Protein AF-A0A3D1H9T6-F1 (afdb_monomer_lite)

Secondary structure (DSSP, 8-state):
----SSBTTTS--PPPSSTT--S-HHHHHHHHHTT--TTTS-TTTGGG--STTTTTT-HHHHHHHHHHHH-SEEEEEE-TTS-EEEEEEETTEEEBTTGGGGTT------

Foldseek 3Di:
DDDDLWPLPVVQAAAWPDPPDGGTVVVVLVVVLVVQALVQADVVCSVVDDNQQSLHRNFPVVQVVCCNTRNADKDWQQDPVRDTGIWGDRPNGTIGSRPCNVPPDDTDDD

Sequence (110 aa):
MKEYKFYGWENADCPSVSPIFSGNPRELYDALSDIWCAETCAPRLRGNWSRENKTLGQCSITAFLAQDIYGGKVFGIERKDGNFHCYNVVGERVFDLTSEQFGDEKLIYE

Radius of gyration: 13.1 Å; chains: 1; bounding box: 26×29×33 Å

Structure (mmCIF, N/CA/C/O backbone):
data_AF-A0A3D1H9T6-F1
#
_entry.id   AF-A0A3D1H9T6-F1
#
loop_
_atom_site.group_PDB
_atom_site.id
_atom_site.type_symbol
_atom_site.label_atom_id
_atom_site.label_alt_id
_atom_site.label_comp_id
_atom_site.label_asym_id
_atom_site.label_entity_id
_atom_site.label_seq_id
_atom_site.pdbx_PDB_ins_code
_atom_site.Cartn_x
_atom_site.Cartn_y
_atom_site.Cartn_z
_atom_site.occupancy
_atom_site.B_iso_or_equiv
_atom_site.auth_seq_id
_atom_site.auth_comp_id
_atom_site.auth_asym_id
_atom_site.auth_atom_id
_atom_site.pdbx_PDB_model_num
ATOM 1 N N . MET A 1 1 ? -13.716 5.757 -15.801 1.00 64.50 1 MET A N 1
ATOM 2 C CA . MET A 1 1 ? -12.414 5.335 -15.241 1.00 64.50 1 MET A CA 1
ATOM 3 C C . MET A 1 1 ? -12.645 5.046 -13.769 1.00 64.50 1 MET A C 1
ATOM 5 O O . MET A 1 1 ? -13.438 5.761 -13.173 1.00 64.50 1 MET A O 1
ATOM 9 N N .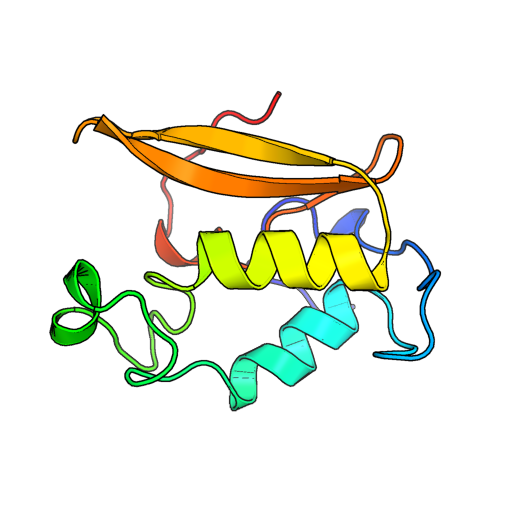 LYS A 1 2 ? -12.073 3.973 -13.218 1.00 85.19 2 LYS A N 1
ATOM 10 C CA . LYS A 1 2 ? -12.202 3.664 -11.789 1.00 85.19 2 LYS A CA 1
ATOM 11 C C . LYS A 1 2 ? -11.247 4.573 -11.014 1.00 85.19 2 LYS A C 1
ATOM 13 O O . LYS A 1 2 ? -10.075 4.633 -11.372 1.00 85.19 2 LYS A O 1
ATOM 18 N N . GLU A 1 3 ? -11.756 5.289 -10.018 1.00 91.12 3 GLU A N 1
ATOM 19 C CA . GLU A 1 3 ? -10.933 6.073 -9.093 1.00 91.12 3 GLU A CA 1
ATOM 20 C C . GLU A 1 3 ? -10.466 5.178 -7.944 1.00 91.12 3 GLU A C 1
ATOM 22 O O . GLU A 1 3 ? -11.229 4.354 -7.431 1.00 91.12 3 GLU A O 1
ATOM 27 N N . TYR A 1 4 ? -9.203 5.333 -7.558 1.00 95.31 4 TYR A N 1
ATOM 28 C CA . TYR A 1 4 ? -8.582 4.585 -6.470 1.00 95.31 4 TYR A CA 1
ATOM 29 C C . TYR A 1 4 ? -8.254 5.530 -5.315 1.00 95.31 4 TYR A C 1
ATOM 31 O O . TYR A 1 4 ? -8.013 6.717 -5.509 1.00 95.31 4 TYR A O 1
ATOM 39 N N . LYS A 1 5 ? -8.252 4.997 -4.093 1.00 93.88 5 LYS A N 1
ATOM 40 C CA . LYS A 1 5 ? -8.089 5.783 -2.858 1.00 93.88 5 LYS A CA 1
ATOM 41 C C . LYS A 1 5 ? -6.665 5.778 -2.305 1.00 93.88 5 LYS A C 1
ATOM 43 O O . LYS A 1 5 ? -6.442 6.089 -1.137 1.00 93.88 5 LYS A O 1
ATOM 48 N N . PHE A 1 6 ? -5.713 5.366 -3.128 1.00 96.38 6 PHE A N 1
ATOM 49 C CA . PHE A 1 6 ? -4.327 5.200 -2.735 1.00 96.38 6 PHE A CA 1
ATOM 50 C C . PHE A 1 6 ? -3.457 6.208 -3.495 1.00 96.38 6 PHE A C 1
ATOM 52 O O . PHE A 1 6 ? -3.773 6.570 -4.626 1.00 96.38 6 PHE A O 1
ATOM 59 N N . TYR A 1 7 ? -2.388 6.710 -2.887 1.00 97.12 7 TYR A N 1
ATOM 60 C CA . TYR A 1 7 ? -1.575 7.770 -3.478 1.00 97.12 7 TYR A CA 1
ATOM 61 C C . TYR A 1 7 ? -0.842 7.286 -4.735 1.00 97.12 7 TYR A C 1
ATOM 63 O O . TYR A 1 7 ? -0.293 6.183 -4.755 1.00 97.12 7 TYR A O 1
ATOM 71 N N . GLY A 1 8 ? -0.807 8.134 -5.767 1.00 95.81 8 GLY A N 1
ATOM 72 C CA . GLY A 1 8 ? -0.100 7.864 -7.020 1.00 95.81 8 GLY A CA 1
ATOM 73 C C . GLY A 1 8 ? -0.816 6.893 -7.960 1.00 95.81 8 GLY A C 1
ATOM 74 O O . GLY A 1 8 ? -0.221 6.436 -8.938 1.00 95.81 8 GLY A O 1
ATOM 75 N N . TRP A 1 9 ? -2.086 6.569 -7.692 1.00 96.56 9 TRP A N 1
ATOM 76 C CA . TRP A 1 9 ? -2.867 5.611 -8.475 1.00 96.56 9 TRP A CA 1
ATOM 77 C C . TRP A 1 9 ? -3.012 5.980 -9.955 1.00 96.56 9 TRP A C 1
ATOM 79 O O . TRP A 1 9 ? -3.172 5.088 -10.793 1.00 96.56 9 TRP A O 1
ATOM 89 N N . GLU A 1 10 ? -2.927 7.265 -10.302 1.00 95.50 10 GLU A N 1
ATOM 90 C CA . GLU A 1 10 ? -2.993 7.752 -11.679 1.00 95.50 10 GLU A CA 1
ATOM 91 C C . GLU A 1 10 ? -1.846 7.181 -12.526 1.00 95.50 10 GLU A C 1
ATOM 93 O O . GLU A 1 10 ? -2.069 6.742 -13.657 1.00 95.50 10 GLU A O 1
ATOM 98 N N . ASN A 1 11 ? -0.652 7.082 -11.931 1.00 93.69 11 ASN A N 1
ATOM 99 C CA . ASN A 1 11 ? 0.584 6.625 -12.575 1.00 93.69 11 ASN A CA 1
ATOM 100 C C . ASN A 1 11 ? 1.000 5.205 -12.145 1.00 93.69 11 ASN A C 1
ATOM 102 O O . ASN A 1 11 ? 2.074 4.725 -12.511 1.00 93.69 11 ASN A O 1
ATOM 106 N N . ALA A 1 12 ? 0.167 4.521 -11.358 1.00 94.38 12 ALA A N 1
ATOM 107 C CA . ALA A 1 12 ? 0.429 3.185 -10.833 1.00 94.38 12 ALA A CA 1
ATOM 108 C C . ALA A 1 12 ? 0.097 2.097 -11.875 1.00 94.38 12 ALA A C 1
ATOM 110 O O . ALA A 1 12 ? -0.825 1.297 -11.713 1.00 94.38 12 ALA A O 1
ATOM 111 N N . ASP A 1 13 ? 0.834 2.114 -12.987 1.00 94.00 13 ASP A N 1
ATOM 112 C CA . ASP A 1 13 ? 0.601 1.290 -14.177 1.00 94.00 13 ASP A CA 1
ATOM 113 C C . ASP A 1 13 ? 1.804 0.428 -14.590 1.00 94.00 13 ASP A C 1
ATOM 115 O O . ASP A 1 13 ? 1.818 -0.134 -15.686 1.00 94.00 13 ASP A O 1
ATOM 119 N N . CYS A 1 14 ? 2.817 0.312 -13.724 1.00 94.44 14 CYS A N 1
ATOM 120 C CA . CYS A 1 14 ? 4.000 -0.478 -14.039 1.00 94.44 14 CYS A CA 1
ATOM 121 C C . CYS A 1 14 ? 3.663 -1.973 -14.208 1.00 94.44 14 CYS A C 1
ATOM 123 O O . CYS A 1 14 ? 2.853 -2.522 -13.453 1.00 94.44 14 CYS A O 1
ATOM 125 N N . PRO A 1 15 ? 4.287 -2.648 -15.192 1.00 94.69 15 PRO A N 1
ATOM 126 C CA . PRO A 1 15 ? 4.130 -4.083 -15.360 1.00 94.69 15 PRO A CA 1
ATOM 127 C C . PRO A 1 15 ? 4.846 -4.837 -14.238 1.00 94.69 15 PRO A C 1
ATOM 129 O O . PRO A 1 15 ? 5.855 -4.377 -13.700 1.00 94.69 15 PRO A O 1
ATOM 132 N N . SER A 1 16 ? 4.339 -6.026 -13.924 1.00 96.56 16 SER A N 1
ATOM 133 C CA . SER A 1 16 ? 5.024 -6.957 -13.032 1.00 96.56 16 SER A CA 1
ATOM 134 C C . SER A 1 16 ? 6.341 -7.447 -13.643 1.00 96.56 16 SER A C 1
ATOM 136 O O . SER A 1 16 ? 6.427 -7.707 -14.846 1.00 96.56 16 SER A O 1
ATOM 138 N N . VAL A 1 17 ? 7.359 -7.600 -12.798 1.00 96.75 17 VAL A N 1
ATOM 139 C CA . VAL A 1 17 ? 8.655 -8.215 -13.127 1.00 96.75 17 VAL A CA 1
ATOM 140 C C . VAL A 1 17 ? 8.782 -9.632 -12.554 1.00 96.75 17 VAL A C 1
ATOM 142 O O . VAL A 1 17 ? 9.837 -10.254 -12.668 1.00 96.75 17 VAL A O 1
ATOM 145 N N . SER A 1 18 ? 7.715 -10.149 -11.937 1.00 94.12 18 SER A N 1
ATOM 146 C CA . SER A 1 18 ? 7.702 -11.393 -11.167 1.00 94.12 18 SER A CA 1
ATOM 147 C C . SER A 1 18 ? 6.482 -12.263 -11.504 1.00 94.12 18 SER A C 1
ATOM 149 O O . SER A 1 18 ? 5.395 -11.741 -11.754 1.00 94.12 18 SER A O 1
ATOM 151 N N . PRO A 1 19 ? 6.594 -13.605 -11.470 1.00 93.12 19 PRO A N 1
ATOM 152 C CA . PRO A 1 19 ? 5.458 -14.494 -11.718 1.00 93.12 19 PRO A CA 1
ATOM 153 C C . PRO A 1 19 ? 4.435 -14.536 -10.566 1.00 93.12 19 PRO A C 1
ATOM 155 O O . PRO A 1 19 ? 3.414 -15.203 -10.706 1.00 93.12 19 PRO A O 1
ATOM 158 N N . ILE A 1 20 ? 4.691 -13.861 -9.435 1.00 93.06 20 ILE A N 1
ATOM 159 C CA . ILE A 1 20 ? 3.811 -13.862 -8.249 1.00 93.06 20 ILE A CA 1
ATOM 160 C C . ILE A 1 20 ? 2.422 -13.296 -8.578 1.00 93.06 20 ILE A C 1
ATOM 162 O O . ILE A 1 20 ? 1.408 -13.818 -8.118 1.00 93.06 20 ILE A O 1
ATOM 166 N N . PHE A 1 21 ? 2.378 -12.226 -9.372 1.00 95.94 21 PHE A N 1
ATOM 167 C CA . PHE A 1 21 ? 1.155 -11.527 -9.752 1.00 95.94 21 PHE A CA 1
ATOM 168 C C . PHE A 1 21 ? 1.366 -10.836 -11.100 1.00 95.94 21 PHE A C 1
ATOM 170 O O . PHE A 1 21 ? 2.398 -10.203 -11.305 1.00 95.94 21 PHE A O 1
ATOM 177 N N . SER A 1 22 ? 0.416 -10.958 -12.027 1.00 94.44 22 SER A N 1
ATOM 178 C CA . SER A 1 22 ? 0.548 -10.431 -13.394 1.00 94.44 22 SER A CA 1
ATOM 179 C C . SER A 1 22 ? -0.069 -9.044 -13.602 1.00 94.44 22 SER A C 1
ATOM 181 O O . SER A 1 22 ? 0.247 -8.395 -14.598 1.00 94.44 22 SER A O 1
ATOM 183 N N . GLY A 1 23 ? -0.938 -8.590 -12.695 1.00 96.31 23 GLY A N 1
ATOM 184 C CA . GLY A 1 23 ? -1.606 -7.291 -12.801 1.00 96.31 23 GLY A CA 1
ATOM 185 C C . GLY A 1 23 ? -0.720 -6.115 -12.380 1.00 96.31 23 GLY A C 1
ATOM 186 O O . GLY A 1 23 ? 0.277 -6.283 -11.676 1.00 96.31 23 GLY A O 1
ATOM 187 N N . ASN A 1 24 ? -1.107 -4.907 -12.781 1.00 96.75 24 ASN A N 1
ATOM 188 C CA . ASN A 1 24 ? -0.474 -3.653 -12.356 1.00 96.75 24 ASN A CA 1
ATOM 189 C C . ASN A 1 24 ? -0.853 -3.288 -10.897 1.00 96.75 24 ASN A C 1
ATOM 191 O O . ASN A 1 24 ? -1.741 -3.923 -10.317 1.00 96.75 24 ASN A O 1
ATOM 195 N N . PRO A 1 25 ? -0.230 -2.268 -10.274 1.00 97.69 25 PRO A N 1
ATOM 196 C CA . PRO A 1 25 ? -0.485 -1.951 -8.867 1.00 97.69 25 PRO A CA 1
ATOM 197 C C . PRO A 1 25 ? -1.947 -1.614 -8.521 1.00 97.69 25 PRO A C 1
ATOM 199 O O . PRO A 1 25 ? -2.378 -1.870 -7.398 1.00 97.69 25 PRO A O 1
ATOM 202 N N . ARG A 1 26 ? -2.736 -1.079 -9.464 1.00 97.56 26 ARG A N 1
ATOM 203 C CA . ARG A 1 26 ? -4.179 -0.844 -9.261 1.00 97.56 26 ARG A CA 1
ATOM 204 C C . ARG A 1 26 ? -4.953 -2.156 -9.148 1.00 97.56 26 ARG A C 1
ATOM 206 O O . ARG A 1 26 ? -5.809 -2.298 -8.279 1.00 97.56 26 ARG A O 1
ATOM 213 N N . GLU A 1 27 ? -4.621 -3.126 -9.992 1.00 97.00 27 GLU A N 1
ATOM 214 C CA . GLU A 1 27 ? -5.199 -4.473 -9.935 1.00 97.00 27 GLU A CA 1
ATOM 215 C C . GLU A 1 27 ? -4.741 -5.221 -8.676 1.00 97.00 27 GLU A C 1
ATOM 217 O O . GLU A 1 27 ? -5.526 -5.951 -8.073 1.00 97.00 27 GLU A O 1
ATOM 222 N N . LEU A 1 28 ? -3.502 -4.992 -8.222 1.00 97.69 28 LEU A N 1
ATOM 223 C CA . LEU A 1 28 ? -3.027 -5.519 -6.943 1.00 97.69 28 LEU A CA 1
ATOM 224 C C . LEU A 1 28 ? -3.797 -4.915 -5.765 1.00 97.69 28 LEU A C 1
ATOM 226 O O . LEU A 1 28 ? -4.195 -5.653 -4.871 1.00 97.69 28 LEU A O 1
ATOM 230 N N . TYR A 1 29 ? -4.056 -3.604 -5.762 1.00 97.81 29 TYR A N 1
ATOM 231 C CA . TYR A 1 29 ? -4.894 -2.968 -4.739 1.00 97.81 29 TYR A CA 1
ATOM 232 C C . TYR A 1 29 ? -6.300 -3.579 -4.693 1.00 97.81 29 TYR A C 1
ATOM 234 O O . TYR A 1 29 ? -6.847 -3.793 -3.610 1.00 97.81 29 TYR A O 1
ATOM 242 N N . ASP A 1 30 ? -6.882 -3.888 -5.853 1.00 96.81 30 ASP A N 1
ATOM 243 C CA . ASP A 1 30 ? -8.185 -4.547 -5.933 1.00 96.81 30 ASP A CA 1
ATOM 244 C C . ASP A 1 30 ? -8.145 -5.950 -5.323 1.00 96.81 30 ASP A C 1
ATOM 246 O O . ASP A 1 30 ? -8.969 -6.260 -4.467 1.00 96.81 30 ASP A O 1
ATOM 250 N N . ALA A 1 31 ? -7.146 -6.761 -5.680 1.00 96.75 31 ALA A N 1
ATOM 251 C CA . ALA A 1 31 ? -6.973 -8.094 -5.105 1.00 96.75 31 ALA A CA 1
ATOM 252 C C . ALA A 1 31 ? -6.725 -8.046 -3.586 1.00 96.75 31 ALA A C 1
ATOM 254 O O . ALA A 1 31 ? -7.327 -8.803 -2.826 1.00 96.75 31 ALA A O 1
ATOM 255 N N . LEU A 1 32 ? -5.869 -7.131 -3.123 1.00 97.06 32 LEU A N 1
ATOM 256 C CA . LEU A 1 32 ? -5.542 -6.979 -1.705 1.00 97.06 32 LEU A CA 1
ATOM 257 C C . LEU A 1 32 ? -6.704 -6.412 -0.884 1.00 97.06 32 LEU A C 1
ATOM 259 O O . LEU A 1 32 ? -6.804 -6.710 0.304 1.00 97.06 32 LEU A O 1
ATOM 263 N N . SER A 1 33 ? -7.612 -5.651 -1.498 1.00 96.62 33 SER A N 1
ATOM 264 C CA . SER A 1 33 ? -8.785 -5.093 -0.817 1.00 96.62 33 SER A CA 1
ATOM 265 C C . SER A 1 33 ? -9.707 -6.156 -0.219 1.00 96.62 33 SER A C 1
ATOM 267 O O . SER A 1 33 ? -10.357 -5.877 0.789 1.00 96.62 33 SER A O 1
ATOM 269 N N . ASP A 1 34 ? -9.737 -7.352 -0.809 1.00 94.69 34 ASP A N 1
ATOM 270 C CA . ASP A 1 34 ? -10.511 -8.494 -0.313 1.00 94.69 34 ASP A CA 1
ATOM 271 C C . ASP A 1 34 ? -9.712 -9.391 0.651 1.00 94.69 34 ASP A C 1
ATOM 273 O O . ASP A 1 34 ? -10.288 -10.252 1.318 1.00 94.69 34 ASP A O 1
ATOM 277 N N . ILE A 1 35 ? -8.395 -9.182 0.750 1.00 95.62 35 ILE A N 1
ATOM 278 C CA . ILE A 1 35 ? -7.467 -9.998 1.549 1.00 95.62 35 ILE A CA 1
ATOM 279 C C . ILE A 1 35 ? -7.093 -9.301 2.858 1.00 95.62 35 ILE A C 1
ATOM 281 O O . ILE A 1 35 ? -6.951 -9.963 3.887 1.00 95.62 35 ILE A O 1
ATOM 285 N N . TRP A 1 36 ? -6.929 -7.975 2.843 1.00 97.88 36 TRP A N 1
ATOM 286 C CA . TRP A 1 36 ? -6.571 -7.220 4.036 1.00 97.88 36 TRP A CA 1
ATOM 287 C C . TRP A 1 36 ? -7.611 -7.413 5.131 1.00 97.88 36 TRP A C 1
ATOM 289 O O . TRP A 1 36 ? -8.793 -7.102 4.979 1.00 97.88 36 TRP A O 1
ATOM 299 N N . CYS A 1 37 ? -7.134 -7.902 6.268 1.00 97.19 37 CYS A N 1
ATOM 300 C CA . CYS A 1 37 ? -7.951 -8.176 7.432 1.00 97.19 37 CYS A CA 1
ATOM 301 C C . CYS A 1 37 ? -7.170 -7.873 8.716 1.00 97.19 37 CYS A C 1
ATOM 303 O O . CYS A 1 37 ? -5.974 -7.561 8.695 1.00 97.19 37 CYS A O 1
ATOM 305 N N . ALA A 1 38 ? -7.844 -8.000 9.859 1.00 96.81 38 ALA A N 1
ATOM 306 C CA . ALA A 1 38 ? -7.217 -7.831 11.165 1.00 96.81 38 ALA A CA 1
ATOM 307 C C . ALA A 1 38 ? -6.021 -8.785 11.382 1.00 96.81 38 ALA A C 1
ATOM 309 O O . ALA A 1 38 ? -5.070 -8.431 12.078 1.00 96.81 38 ALA A O 1
ATOM 310 N N . GLU A 1 39 ? -6.028 -9.981 10.786 1.00 95.44 39 GLU A N 1
ATOM 311 C CA . GLU A 1 39 ? -4.947 -10.961 10.956 1.00 95.44 39 GLU A CA 1
ATOM 312 C C . GLU A 1 39 ? -3.660 -10.536 10.240 1.00 95.44 39 GLU A C 1
ATOM 314 O O . GLU A 1 39 ? -2.582 -10.658 10.826 1.00 95.44 39 GLU A O 1
ATOM 319 N N . THR A 1 40 ? -3.772 -9.966 9.032 1.00 94.62 40 THR A N 1
ATOM 320 C CA . THR A 1 40 ? -2.622 -9.449 8.266 1.00 94.62 40 THR A CA 1
ATOM 321 C C . THR A 1 40 ? -2.155 -8.074 8.746 1.00 94.62 40 THR A C 1
ATOM 323 O O . THR A 1 40 ? -1.016 -7.691 8.490 1.00 94.62 40 THR A O 1
ATOM 326 N N . CYS A 1 41 ? -3.002 -7.339 9.475 1.00 96.75 41 CYS A N 1
ATOM 327 C CA . CYS A 1 41 ? -2.647 -6.062 10.087 1.00 96.75 41 CYS A CA 1
ATOM 328 C C . CYS A 1 41 ? -1.534 -6.231 11.135 1.00 96.75 41 CYS A C 1
ATOM 330 O O . CYS A 1 41 ? -1.537 -7.175 11.938 1.00 96.75 41 CYS A O 1
ATOM 332 N N . ALA A 1 42 ? -0.603 -5.271 11.163 1.00 94.50 42 ALA A N 1
ATOM 333 C CA . ALA A 1 42 ? 0.450 -5.190 12.167 1.00 94.50 42 ALA A CA 1
ATOM 334 C C . ALA A 1 42 ? -0.122 -5.383 13.591 1.00 94.50 42 ALA A C 1
ATOM 336 O O . ALA A 1 42 ? -1.035 -4.647 13.980 1.00 94.50 42 ALA A O 1
ATOM 337 N N . PRO A 1 43 ? 0.426 -6.302 14.417 1.00 94.56 43 PRO A N 1
ATOM 338 C CA . PRO A 1 43 ? -0.167 -6.662 15.709 1.00 94.56 43 PRO A CA 1
ATOM 339 C C . PRO A 1 43 ? -0.474 -5.473 16.628 1.00 94.56 43 PRO A C 1
ATOM 341 O O . PRO A 1 43 ? -1.497 -5.471 17.307 1.00 94.56 43 PRO A O 1
ATOM 344 N N . ARG A 1 44 ? 0.371 -4.433 16.602 1.00 92.38 44 ARG A N 1
ATOM 345 C CA . ARG A 1 44 ? 0.201 -3.204 17.396 1.00 92.38 44 ARG A CA 1
ATOM 346 C C . ARG A 1 44 ? -1.003 -2.343 16.979 1.00 92.38 44 ARG A C 1
ATOM 348 O O . ARG A 1 44 ? -1.470 -1.545 17.778 1.00 92.38 44 A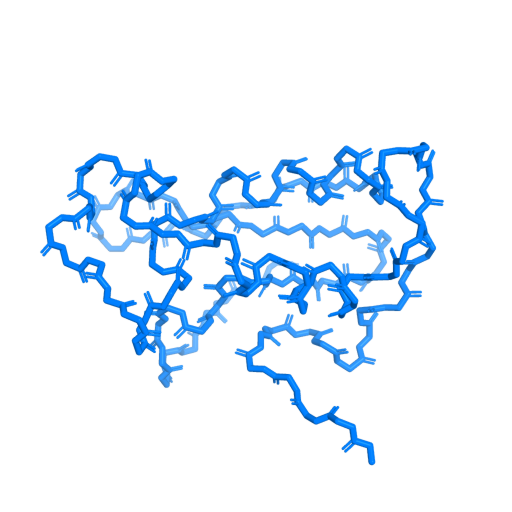RG A O 1
ATOM 355 N N . LEU A 1 45 ? -1.473 -2.472 15.735 1.00 94.19 45 LEU A N 1
ATOM 356 C CA . LEU A 1 45 ? -2.594 -1.708 15.164 1.00 94.19 45 LEU A CA 1
ATOM 357 C C . LEU A 1 45 ? -3.859 -2.555 14.980 1.00 94.19 45 LEU A C 1
ATOM 359 O O . LEU A 1 45 ? -4.923 -2.001 14.718 1.00 94.19 45 LEU A O 1
ATOM 363 N N . ARG A 1 46 ? -3.767 -3.877 15.164 1.00 95.81 46 ARG A N 1
ATOM 364 C CA . ARG A 1 46 ? -4.861 -4.833 14.944 1.00 95.81 46 ARG A CA 1
ATOM 365 C C . ARG A 1 46 ? -6.157 -4.468 15.666 1.00 95.81 46 ARG A C 1
ATOM 367 O O . ARG A 1 46 ? -7.225 -4.621 15.088 1.00 95.81 46 ARG A O 1
ATOM 374 N N . GLY A 1 47 ? -6.069 -3.966 16.900 1.00 95.94 47 GLY A N 1
ATOM 375 C CA . GLY A 1 47 ? -7.243 -3.553 17.680 1.00 95.94 47 GLY A CA 1
ATOM 376 C C . GLY A 1 47 ? -8.004 -2.355 17.096 1.00 95.94 47 GLY A C 1
ATOM 377 O O . GLY A 1 47 ? -9.169 -2.168 17.423 1.00 95.94 47 GLY A O 1
ATOM 378 N N . ASN A 1 48 ? -7.362 -1.581 16.217 1.00 96.06 48 ASN A N 1
ATOM 379 C CA . ASN A 1 48 ? -7.936 -0.406 15.560 1.00 96.06 48 ASN A CA 1
ATOM 380 C C . ASN A 1 48 ? -8.307 -0.673 14.092 1.00 96.06 48 ASN A C 1
ATOM 382 O O . ASN A 1 48 ? -8.792 0.229 13.412 1.00 96.06 48 ASN A O 1
ATOM 386 N N . TRP A 1 49 ? -8.038 -1.877 13.577 1.00 97.81 49 TRP A N 1
ATOM 387 C CA . TRP A 1 49 ? -8.356 -2.232 12.198 1.00 97.81 49 TRP A CA 1
ATOM 388 C C . TRP A 1 49 ? -9.871 -2.376 12.018 1.00 97.81 49 TRP A C 1
ATOM 390 O O . TRP A 1 49 ? -10.549 -2.976 12.853 1.00 97.81 49 TRP A O 1
ATOM 400 N N . SER A 1 50 ? -10.403 -1.871 10.905 1.00 96.94 50 SER A N 1
ATOM 401 C CA . SER A 1 50 ? -11.805 -2.057 10.525 1.00 96.94 50 SER A CA 1
ATOM 402 C C . SER A 1 50 ? -11.940 -2.243 9.015 1.00 96.94 50 SER A C 1
ATOM 404 O O . SER A 1 50 ? -11.009 -1.966 8.259 1.00 96.94 50 SER A O 1
ATOM 406 N N . ARG A 1 51 ? -13.112 -2.691 8.549 1.00 95.31 51 ARG A N 1
ATOM 407 C CA . ARG A 1 51 ? -13.376 -2.855 7.109 1.00 95.31 51 ARG A CA 1
ATOM 408 C C . ARG A 1 51 ? -13.379 -1.509 6.374 1.00 95.31 51 ARG A C 1
ATOM 410 O O . ARG A 1 51 ? -12.998 -1.447 5.209 1.00 95.31 51 ARG A O 1
ATOM 417 N N . GLU A 1 52 ? -13.780 -0.443 7.056 1.00 95.44 52 GLU A N 1
ATOM 418 C CA . GLU A 1 52 ? -13.777 0.935 6.562 1.00 95.44 52 GLU A CA 1
ATOM 419 C C . GLU A 1 52 ? -12.350 1.492 6.448 1.00 95.44 52 GLU A C 1
ATOM 421 O O . GLU A 1 52 ? -12.086 2.280 5.546 1.00 95.44 52 GLU A O 1
ATOM 426 N N . ASN A 1 53 ? -11.425 1.046 7.309 1.00 96.62 53 ASN A N 1
ATOM 427 C CA . ASN A 1 53 ? -9.994 1.357 7.243 1.00 96.62 53 ASN A CA 1
ATOM 428 C C . ASN A 1 53 ? -9.150 0.084 7.043 1.00 96.62 53 ASN A C 1
ATOM 430 O O . ASN A 1 53 ? -8.286 -0.273 7.850 1.00 96.62 53 ASN A O 1
ATOM 434 N N . LYS A 1 54 ? -9.420 -0.621 5.941 1.00 97.19 54 LYS A N 1
ATOM 435 C CA . LYS A 1 54 ? -8.798 -1.915 5.613 1.00 97.19 54 LYS A CA 1
ATOM 436 C C . LYS A 1 54 ? -7.272 -1.850 5.458 1.00 97.19 54 LYS A C 1
ATOM 438 O O . LYS A 1 54 ? -6.591 -2.841 5.716 1.00 97.19 54 LYS A O 1
ATOM 443 N N . THR A 1 55 ? -6.735 -0.694 5.070 1.00 97.75 55 THR A N 1
ATOM 444 C CA . THR A 1 55 ? -5.301 -0.467 4.830 1.00 97.75 55 THR A CA 1
ATOM 445 C C . THR A 1 55 ? -4.497 -0.221 6.107 1.00 97.75 55 THR A C 1
ATOM 447 O O . THR A 1 55 ? -3.265 -0.238 6.059 1.00 97.75 55 THR A O 1
ATOM 450 N N . LEU A 1 56 ? -5.157 -0.000 7.254 1.00 97.31 56 LEU A N 1
ATOM 451 C CA . LEU A 1 56 ? -4.477 0.280 8.518 1.00 97.31 56 LEU A CA 1
ATOM 452 C C . LEU A 1 56 ? -3.516 -0.847 8.894 1.00 97.31 56 LEU A C 1
ATOM 454 O O . LEU A 1 56 ? -3.909 -2.006 9.018 1.00 97.31 56 LEU A O 1
ATOM 458 N N . GLY A 1 57 ? -2.252 -0.488 9.117 1.00 96.56 57 GLY A N 1
ATOM 459 C CA . GLY A 1 57 ? -1.228 -1.437 9.551 1.00 96.56 57 GLY A CA 1
ATOM 460 C C . GLY A 1 57 ? -0.820 -2.466 8.497 1.00 96.56 57 GLY A C 1
ATOM 461 O O . GLY A 1 57 ? -0.176 -3.448 8.856 1.00 96.56 57 GLY A O 1
ATOM 462 N N . GLN A 1 58 ? -1.158 -2.240 7.223 1.00 98.00 58 GLN A N 1
ATOM 463 C CA . GLN A 1 58 ? -0.761 -3.096 6.098 1.00 98.00 58 GLN A CA 1
ATOM 464 C C . GLN A 1 58 ? 0.487 -2.574 5.357 1.00 98.00 58 GLN A C 1
ATOM 466 O O . GLN A 1 58 ? 0.971 -3.237 4.441 1.00 98.00 58 GLN A O 1
ATOM 471 N N . CYS A 1 59 ? 1.009 -1.392 5.718 1.00 97.44 59 CYS A N 1
ATOM 472 C CA . CYS A 1 59 ? 1.975 -0.646 4.901 1.00 97.44 59 CYS A CA 1
ATOM 473 C C . CYS A 1 59 ? 3.270 -1.406 4.603 1.00 97.44 59 CYS A C 1
ATOM 475 O O . CYS A 1 59 ? 3.592 -1.612 3.438 1.00 97.44 59 CYS A O 1
ATOM 477 N N . SER A 1 60 ? 3.990 -1.882 5.623 1.00 96.44 60 SER A N 1
ATOM 478 C CA . SER A 1 60 ? 5.283 -2.546 5.418 1.00 96.44 60 SER A CA 1
ATOM 479 C C . SER A 1 60 ? 5.152 -3.801 4.558 1.00 96.44 60 SER A C 1
ATOM 481 O O . SER A 1 60 ? 5.833 -3.912 3.544 1.00 96.44 60 SER A O 1
ATOM 483 N N . ILE A 1 61 ? 4.244 -4.718 4.913 1.00 96.75 61 ILE A N 1
ATOM 484 C CA . ILE A 1 61 ? 4.071 -5.968 4.158 1.00 96.75 61 ILE A CA 1
ATOM 485 C C . ILE A 1 61 ? 3.627 -5.704 2.715 1.00 96.75 61 ILE A C 1
ATOM 487 O O . ILE A 1 61 ? 4.086 -6.379 1.800 1.00 96.75 61 ILE A O 1
ATOM 491 N N . THR A 1 62 ? 2.788 -4.687 2.499 1.00 98.12 62 THR A N 1
ATOM 492 C CA . THR A 1 62 ? 2.285 -4.335 1.168 1.00 98.12 62 THR A CA 1
ATOM 493 C C . THR A 1 62 ? 3.372 -3.682 0.320 1.00 98.12 62 THR A C 1
ATOM 495 O O . THR A 1 62 ? 3.489 -4.001 -0.859 1.00 98.12 62 THR A O 1
ATOM 498 N N . ALA A 1 63 ? 4.189 -2.801 0.903 1.00 98.19 63 ALA A N 1
ATOM 499 C CA . ALA A 1 63 ? 5.285 -2.149 0.194 1.00 98.19 63 ALA A CA 1
ATOM 500 C C . ALA A 1 63 ? 6.347 -3.163 -0.257 1.00 98.19 63 ALA A C 1
ATOM 502 O O . ALA A 1 63 ? 6.779 -3.114 -1.406 1.00 98.19 63 ALA A O 1
ATOM 503 N N . PHE A 1 64 ? 6.709 -4.122 0.604 1.00 97.94 64 PHE A N 1
ATOM 504 C CA . PHE A 1 64 ? 7.638 -5.195 0.235 1.00 97.94 64 PHE A CA 1
ATOM 505 C C . PHE A 1 64 ? 7.038 -6.172 -0.780 1.00 97.94 64 PHE A C 1
ATOM 507 O O . PHE A 1 64 ? 7.712 -6.525 -1.739 1.00 97.94 64 PHE A O 1
ATOM 514 N N . LEU A 1 65 ? 5.758 -6.537 -0.656 1.00 97.75 65 LEU A N 1
ATOM 515 C CA . LEU A 1 65 ? 5.091 -7.347 -1.680 1.00 97.75 65 LEU A CA 1
ATOM 516 C C . LEU A 1 65 ? 5.074 -6.632 -3.041 1.00 97.75 65 LEU A C 1
ATOM 518 O O . LEU A 1 65 ? 5.340 -7.241 -4.074 1.00 97.75 65 LEU A O 1
ATOM 522 N N . ALA A 1 66 ? 4.789 -5.328 -3.055 1.00 98.06 66 ALA A N 1
ATOM 523 C CA . ALA A 1 66 ? 4.848 -4.530 -4.272 1.00 98.06 66 ALA A CA 1
ATOM 524 C C . ALA A 1 66 ? 6.276 -4.454 -4.834 1.00 98.06 66 ALA A C 1
ATOM 526 O O . ALA A 1 66 ? 6.444 -4.479 -6.051 1.00 98.06 66 ALA A O 1
ATOM 527 N N . GLN A 1 67 ? 7.297 -4.411 -3.976 1.00 98.25 67 GLN A N 1
ATOM 528 C CA . GLN A 1 67 ? 8.691 -4.502 -4.400 1.00 98.25 67 GLN A CA 1
ATOM 529 C C . GLN A 1 67 ? 9.007 -5.862 -5.040 1.00 98.25 67 GLN A C 1
ATOM 531 O O . GLN A 1 67 ? 9.637 -5.903 -6.093 1.00 98.25 67 GLN A O 1
ATOM 536 N N . ASP A 1 68 ? 8.538 -6.968 -4.466 1.00 98.25 68 ASP A N 1
ATOM 537 C CA . ASP A 1 68 ? 8.749 -8.309 -5.025 1.00 98.25 68 ASP A CA 1
ATOM 538 C C . ASP A 1 68 ? 8.040 -8.499 -6.376 1.00 98.25 68 ASP A C 1
ATOM 540 O O . ASP A 1 68 ? 8.527 -9.227 -7.244 1.00 98.25 68 ASP A O 1
ATOM 544 N N . ILE A 1 69 ? 6.885 -7.851 -6.569 1.00 98.19 69 ILE A N 1
ATOM 545 C CA . ILE A 1 69 ? 6.089 -7.949 -7.801 1.00 98.19 69 ILE A CA 1
ATOM 546 C C . ILE A 1 69 ? 6.613 -7.003 -8.890 1.00 98.19 69 ILE A C 1
ATOM 548 O O . ILE A 1 69 ? 6.769 -7.420 -10.036 1.00 98.19 69 ILE A O 1
ATOM 552 N N . TYR A 1 70 ? 6.883 -5.738 -8.559 1.00 98.00 70 TYR A N 1
ATOM 553 C CA . TYR A 1 70 ? 7.174 -4.670 -9.530 1.00 98.00 70 TYR A CA 1
ATOM 554 C C . TYR A 1 70 ? 8.634 -4.200 -9.524 1.00 98.00 70 TYR A C 1
ATOM 556 O O . TYR A 1 70 ? 9.022 -3.372 -10.350 1.00 98.00 70 TYR A O 1
ATOM 564 N N . GLY A 1 71 ? 9.454 -4.702 -8.601 1.00 97.19 71 GLY A N 1
ATOM 565 C CA . GLY A 1 71 ? 10.788 -4.180 -8.330 1.00 97.19 71 GLY A CA 1
ATOM 566 C C . GLY A 1 71 ? 10.741 -2.820 -7.629 1.00 97.19 71 GLY A C 1
ATOM 567 O O . GLY A 1 71 ? 9.790 -2.473 -6.927 1.00 97.19 71 GLY A O 1
ATOM 568 N N . GLY A 1 72 ? 11.781 -2.016 -7.847 1.00 96.38 72 GLY A N 1
ATOM 569 C CA . GLY A 1 72 ? 11.879 -0.682 -7.260 1.00 96.38 72 GLY A CA 1
ATOM 570 C C . GLY A 1 72 ? 12.456 -0.675 -5.845 1.00 96.38 72 GLY A C 1
ATOM 571 O O . GLY A 1 72 ? 13.220 -1.563 -5.449 1.00 96.38 72 GLY A O 1
ATOM 572 N N . LYS A 1 73 ? 12.147 0.388 -5.104 1.00 97.75 73 LYS A N 1
ATOM 573 C CA . LYS A 1 73 ? 12.663 0.638 -3.757 1.00 97.75 73 LYS A CA 1
ATOM 574 C C . LYS A 1 73 ? 11.524 0.974 -2.806 1.00 97.75 73 LYS A C 1
ATOM 576 O O . LYS A 1 73 ? 10.667 1.793 -3.131 1.00 97.75 73 LYS A O 1
ATOM 581 N N . VAL A 1 74 ? 11.592 0.400 -1.609 1.00 98.12 74 VAL A N 1
ATOM 582 C CA . VAL A 1 74 ? 10.717 0.766 -0.497 1.00 98.12 74 VAL A CA 1
ATOM 583 C C . VAL A 1 74 ? 11.298 1.978 0.223 1.00 98.12 74 VAL A C 1
ATOM 585 O O . VAL A 1 74 ? 12.465 1.972 0.615 1.00 98.12 74 VAL A O 1
ATOM 588 N N . PHE A 1 75 ? 10.466 2.994 0.414 1.00 97.56 75 PHE A N 1
ATOM 589 C CA . PHE A 1 75 ? 10.770 4.191 1.193 1.00 97.56 75 PHE A CA 1
ATOM 590 C C . PHE A 1 75 ? 9.907 4.228 2.454 1.00 97.56 75 PHE A C 1
ATOM 592 O O . PHE A 1 75 ? 8.890 3.536 2.545 1.00 97.56 75 PHE A O 1
ATOM 599 N N . GLY A 1 76 ? 10.326 5.023 3.437 1.00 96.75 76 GLY A N 1
ATOM 600 C CA . GLY A 1 76 ? 9.639 5.169 4.715 1.00 96.75 76 GLY A CA 1
ATOM 601 C C . GLY A 1 76 ? 9.400 6.633 5.056 1.00 96.75 76 GLY A C 1
ATOM 602 O O . GLY A 1 76 ? 10.338 7.418 5.082 1.00 96.75 76 GLY A O 1
ATOM 603 N N . ILE A 1 77 ? 8.156 6.981 5.373 1.00 96.44 77 ILE A N 1
ATOM 604 C CA . ILE A 1 77 ? 7.783 8.286 5.923 1.00 96.44 77 ILE A CA 1
ATOM 605 C C . ILE A 1 77 ? 7.821 8.172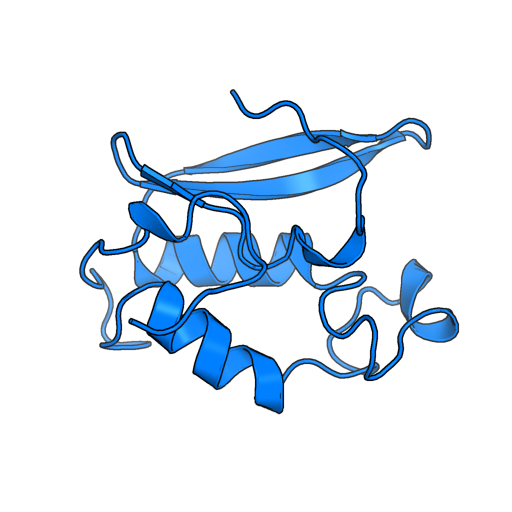 7.442 1.00 96.44 77 ILE A C 1
ATOM 607 O O . ILE A 1 77 ? 7.038 7.412 8.021 1.00 96.44 77 ILE A O 1
ATOM 611 N N . GLU A 1 78 ? 8.716 8.914 8.088 1.00 94.69 78 GLU A N 1
ATOM 612 C CA . GLU A 1 78 ? 8.764 8.985 9.548 1.00 94.69 78 GLU A CA 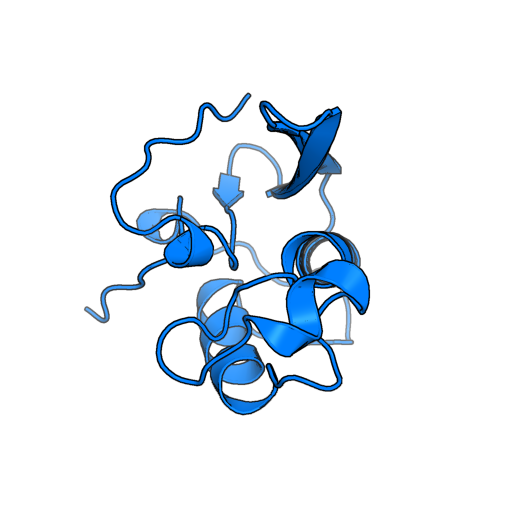1
ATOM 613 C C . GLU A 1 78 ? 7.478 9.627 10.093 1.00 94.69 78 GLU A 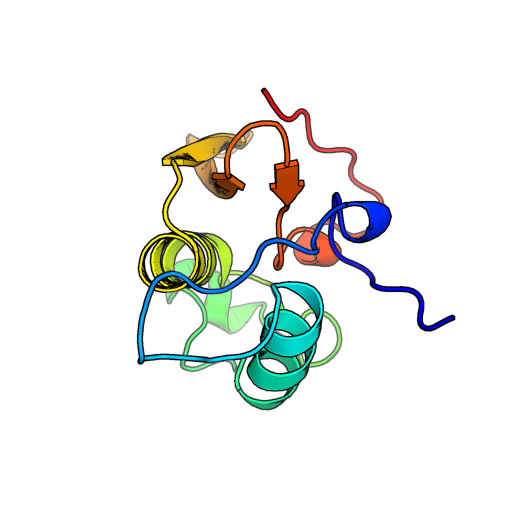C 1
ATOM 615 O O . GLU A 1 78 ? 6.987 10.649 9.603 1.00 94.69 78 GLU A O 1
ATOM 620 N N . ARG A 1 79 ? 6.889 8.987 11.100 1.00 90.75 79 ARG A N 1
ATOM 621 C CA . ARG A 1 79 ? 5.633 9.384 11.733 1.00 90.75 79 ARG A CA 1
ATOM 622 C C . ARG A 1 79 ? 5.925 10.021 13.088 1.00 90.75 79 ARG A C 1
ATOM 624 O O . ARG A 1 79 ? 6.950 9.768 13.711 1.00 90.75 79 ARG A O 1
ATOM 631 N N . LYS A 1 80 ? 4.990 10.842 13.578 1.00 87.44 80 LYS A N 1
ATOM 632 C CA . LYS A 1 80 ? 5.144 11.604 14.837 1.00 87.44 80 LYS A CA 1
ATOM 633 C C . LYS A 1 80 ? 5.409 10.731 16.070 1.00 87.44 80 LYS A C 1
ATOM 635 O O . LYS A 1 80 ? 5.916 11.227 17.067 1.00 87.44 80 LYS A O 1
ATOM 640 N N . ASP A 1 81 ? 5.023 9.462 16.013 1.00 84.75 81 ASP A N 1
ATOM 641 C CA . ASP A 1 81 ? 5.215 8.462 17.061 1.00 84.75 81 ASP A CA 1
ATOM 642 C C . ASP A 1 81 ? 6.535 7.675 16.915 1.00 84.75 81 ASP A C 1
ATOM 644 O O . ASP A 1 81 ? 6.746 6.704 17.638 1.00 84.75 81 ASP A O 1
ATOM 648 N N . GLY A 1 82 ? 7.414 8.073 15.987 1.00 86.25 82 GLY A N 1
ATOM 649 C CA . GLY A 1 82 ? 8.690 7.414 15.692 1.00 86.25 82 GLY A CA 1
ATOM 650 C C . GLY A 1 82 ? 8.565 6.148 14.838 1.00 86.25 82 GLY A C 1
ATOM 651 O O . GLY A 1 82 ? 9.567 5.488 14.571 1.00 86.25 82 GLY A O 1
ATOM 652 N N . ASN A 1 83 ? 7.352 5.781 14.406 1.00 89.25 83 ASN A N 1
ATOM 653 C CA . ASN A 1 83 ? 7.159 4.682 13.464 1.00 89.25 83 ASN A CA 1
ATOM 654 C C . ASN A 1 83 ? 7.383 5.147 12.021 1.00 89.25 83 ASN A C 1
ATOM 656 O O . ASN A 1 83 ? 7.364 6.337 11.725 1.00 89.25 83 ASN A O 1
ATOM 660 N N . PHE A 1 84 ? 7.527 4.195 11.101 1.00 93.44 84 PHE A N 1
ATOM 661 C CA . PHE A 1 84 ? 7.614 4.473 9.669 1.00 93.44 84 PHE A CA 1
ATOM 662 C C . PHE A 1 84 ? 6.376 3.969 8.937 1.00 93.44 84 PHE A C 1
ATOM 664 O O . PHE A 1 84 ? 5.843 2.900 9.244 1.00 93.44 84 PHE A O 1
ATOM 671 N N . HIS A 1 85 ? 5.939 4.741 7.947 1.00 96.69 85 HIS A N 1
ATOM 672 C CA . HIS A 1 85 ? 4.951 4.323 6.964 1.00 96.69 85 HIS A CA 1
ATOM 673 C C . HIS A 1 85 ? 5.636 4.020 5.632 1.00 96.69 85 HIS A C 1
ATOM 675 O O . HIS A 1 85 ? 6.314 4.886 5.085 1.00 96.69 85 HIS A O 1
ATOM 681 N N . CYS A 1 86 ? 5.489 2.794 5.133 1.00 97.69 86 CYS A N 1
ATOM 682 C CA . CYS A 1 86 ? 6.223 2.325 3.961 1.00 97.69 86 CYS A CA 1
ATOM 683 C C . CYS A 1 86 ? 5.412 2.456 2.667 1.00 97.69 86 CYS A C 1
ATOM 685 O O . CYS A 1 86 ? 4.222 2.149 2.655 1.00 97.69 86 CYS A O 1
ATOM 687 N N . TYR A 1 87 ? 6.086 2.815 1.575 1.00 98.06 87 TYR A N 1
ATOM 688 C CA . TYR A 1 87 ? 5.536 2.862 0.215 1.00 98.06 87 TYR A CA 1
ATOM 689 C C . TYR A 1 87 ? 6.586 2.415 -0.813 1.00 98.06 87 TYR A C 1
ATOM 691 O O . TYR A 1 87 ? 7.758 2.269 -0.460 1.00 98.06 87 TYR A O 1
ATOM 699 N N . ASN A 1 88 ? 6.183 2.169 -2.066 1.00 97.81 88 ASN A N 1
ATOM 700 C CA . ASN A 1 88 ? 7.087 1.675 -3.111 1.00 97.81 88 ASN A CA 1
ATOM 701 C C . ASN A 1 88 ? 7.278 2.701 -4.237 1.00 97.81 88 ASN A C 1
ATOM 703 O O . ASN A 1 88 ? 6.339 3.386 -4.649 1.00 97.81 88 ASN A O 1
ATOM 707 N N . VAL A 1 89 ? 8.503 2.766 -4.761 1.00 97.75 89 VAL A N 1
ATOM 708 C CA . VAL A 1 89 ? 8.879 3.620 -5.893 1.00 97.75 89 VAL A CA 1
ATOM 709 C C . VAL A 1 89 ? 9.495 2.768 -6.999 1.00 97.75 89 VAL A C 1
ATOM 711 O O . VAL A 1 89 ? 10.532 2.128 -6.800 1.00 97.75 89 VAL A O 1
ATOM 714 N N . VAL A 1 90 ? 8.872 2.773 -8.180 1.00 97.31 90 VAL A N 1
ATOM 715 C CA . VAL A 1 90 ? 9.285 1.997 -9.361 1.00 97.31 90 VAL A CA 1
ATOM 716 C C . VAL A 1 90 ? 9.637 2.948 -10.507 1.00 97.31 90 VAL A C 1
ATOM 718 O O . VAL A 1 90 ? 8.766 3.448 -11.225 1.00 97.31 90 VAL A O 1
ATOM 721 N N . GLY A 1 91 ? 10.933 3.206 -10.695 1.00 94.75 91 GLY A N 1
ATOM 722 C CA . GLY A 1 91 ? 11.392 4.267 -11.597 1.00 94.75 91 GLY A CA 1
ATOM 723 C C . GLY A 1 91 ? 10.934 5.630 -11.076 1.00 94.75 91 GLY A C 1
ATOM 724 O O . GLY A 1 91 ? 11.234 5.973 -9.941 1.00 94.75 91 GLY A O 1
ATOM 725 N N . GLU A 1 92 ? 10.179 6.375 -11.883 1.00 94.00 92 GLU A N 1
ATOM 726 C CA . GLU A 1 92 ? 9.576 7.665 -11.499 1.00 94.00 92 GLU A CA 1
ATOM 727 C C . GLU A 1 92 ? 8.161 7.518 -10.904 1.00 94.00 92 GLU A C 1
ATOM 729 O O . GLU A 1 92 ? 7.510 8.505 -10.570 1.00 94.00 92 GLU A O 1
ATOM 734 N N . ARG A 1 93 ? 7.648 6.285 -10.789 1.00 95.81 93 ARG A N 1
ATOM 735 C CA . ARG A 1 93 ? 6.302 6.020 -10.269 1.00 95.81 93 ARG A CA 1
ATOM 736 C C . ARG A 1 93 ? 6.364 5.840 -8.763 1.00 95.81 93 ARG A C 1
ATOM 738 O O . ARG A 1 93 ? 6.880 4.830 -8.289 1.00 95.81 93 ARG A O 1
ATOM 745 N N . VAL A 1 94 ? 5.788 6.785 -8.033 1.00 97.19 94 VAL A N 1
ATOM 746 C CA . VAL A 1 94 ? 5.557 6.676 -6.592 1.00 97.19 94 VAL A CA 1
ATOM 747 C C . VAL A 1 94 ? 4.127 6.210 -6.375 1.00 97.19 94 VAL A C 1
ATOM 749 O O . VAL A 1 94 ? 3.200 6.852 -6.865 1.00 97.19 94 VAL A O 1
ATOM 752 N N . PHE A 1 95 ? 3.937 5.108 -5.652 1.00 97.44 95 PHE A N 1
ATOM 753 C CA . PHE A 1 95 ? 2.606 4.680 -5.244 1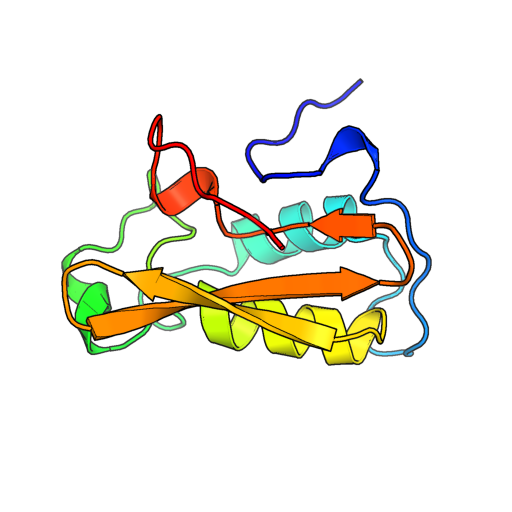.00 97.44 95 PHE A CA 1
ATOM 754 C C . PHE A 1 95 ? 2.606 4.069 -3.846 1.00 97.44 95 PHE A C 1
ATOM 756 O O . PHE A 1 95 ? 3.509 3.335 -3.440 1.00 97.44 95 PHE A O 1
ATOM 763 N N . ASP A 1 96 ? 1.538 4.350 -3.113 1.00 98.00 96 ASP A N 1
ATOM 764 C CA . ASP A 1 96 ? 1.317 3.831 -1.772 1.00 98.00 96 ASP A CA 1
ATOM 765 C C . ASP A 1 96 ? -0.071 3.224 -1.703 1.00 98.00 96 ASP A C 1
ATOM 767 O O . ASP A 1 96 ? -1.050 3.927 -1.470 1.00 98.00 96 ASP A O 1
ATOM 771 N N . LEU A 1 97 ? -0.133 1.901 -1.870 1.00 98.06 97 LEU A N 1
ATOM 772 C CA . LEU A 1 97 ? -1.374 1.121 -1.857 1.00 98.06 97 LEU A CA 1
ATOM 773 C C . LEU A 1 97 ? -2.116 1.188 -0.511 1.00 98.06 97 LEU A C 1
ATOM 775 O O . LEU A 1 97 ? -3.247 0.720 -0.412 1.00 98.06 97 LEU A O 1
ATOM 779 N N . THR A 1 98 ? -1.493 1.749 0.526 1.00 98.06 98 THR A N 1
ATOM 780 C CA . THR A 1 98 ? -2.019 1.797 1.892 1.00 98.06 98 THR A CA 1
ATOM 781 C C . THR A 1 98 ? -2.204 3.217 2.426 1.00 98.06 98 THR A C 1
ATOM 783 O O . THR A 1 98 ? -2.474 3.382 3.618 1.00 98.06 98 THR A O 1
ATOM 786 N N . SER A 1 99 ? -2.110 4.241 1.568 1.00 97.50 99 SER A N 1
ATOM 787 C CA . SER A 1 99 ? -2.253 5.643 1.986 1.00 97.50 99 SER A CA 1
ATOM 788 C C . SER A 1 99 ? -3.656 5.970 2.506 1.00 97.50 99 SER A C 1
ATOM 790 O O . SER A 1 99 ? -3.807 6.881 3.316 1.00 97.50 99 SER A O 1
ATOM 792 N N . GLU A 1 100 ? -4.680 5.212 2.084 1.00 96.56 100 GLU A N 1
ATOM 793 C CA . GLU A 1 100 ? -6.078 5.373 2.526 1.00 96.56 100 GLU A CA 1
ATOM 794 C C . GLU A 1 100 ? -6.206 5.323 4.060 1.00 96.56 100 GLU A C 1
ATOM 796 O O . GLU A 1 100 ? -7.119 5.925 4.622 1.00 96.56 100 GLU A O 1
ATOM 801 N N . GLN A 1 101 ? -5.253 4.692 4.763 1.00 96.25 101 GLN A N 1
ATOM 802 C CA . GLN A 1 101 ? -5.307 4.572 6.219 1.00 96.25 101 GLN A CA 1
ATOM 803 C C . GLN A 1 101 ? -5.245 5.902 6.971 1.00 96.25 101 GLN A C 1
ATOM 805 O O . GLN A 1 101 ? -5.612 5.942 8.148 1.00 96.25 101 GLN A O 1
ATOM 810 N N . PHE A 1 102 ? -4.774 6.963 6.310 1.00 95.50 102 PHE A N 1
ATOM 811 C CA . PHE A 1 102 ? -4.636 8.291 6.897 1.00 95.50 102 PHE A CA 1
ATOM 812 C C . PHE A 1 102 ? -5.768 9.256 6.517 1.00 95.50 102 PHE A C 1
ATOM 814 O O . PHE A 1 102 ? -5.750 10.408 6.950 1.00 95.50 102 PHE A O 1
ATOM 821 N N . GLY A 1 103 ? -6.762 8.808 5.741 1.00 93.94 103 GLY A N 1
ATOM 822 C CA . GLY A 1 103 ? -7.878 9.651 5.309 1.00 93.94 103 GLY A CA 1
ATOM 823 C C . GLY A 1 103 ? -7.396 10.911 4.583 1.00 93.94 103 GLY A C 1
ATOM 824 O O . GLY A 1 103 ? -6.727 10.817 3.558 1.00 93.94 103 GLY A O 1
ATOM 825 N N . ASP A 1 104 ? -7.714 12.083 5.135 1.00 91.69 104 ASP A N 1
ATOM 826 C CA . ASP A 1 104 ? -7.376 13.389 4.550 1.00 91.69 104 ASP A CA 1
ATOM 827 C C . ASP A 1 104 ? -5.952 13.879 4.878 1.00 91.69 104 ASP A C 1
ATOM 829 O O . ASP A 1 104 ? -5.546 14.966 4.450 1.00 91.69 104 ASP A O 1
ATOM 833 N N . GLU A 1 105 ? -5.176 13.126 5.666 1.00 93.38 105 GLU A N 1
ATOM 834 C CA . GLU A 1 105 ? -3.804 13.513 5.984 1.00 93.38 105 GLU A CA 1
ATOM 835 C C . GLU A 1 105 ? -2.921 13.479 4.728 1.00 93.38 105 GLU A C 1
ATOM 837 O O . GLU A 1 105 ? -2.779 12.457 4.055 1.00 93.38 105 GLU A O 1
ATOM 842 N N . LYS A 1 106 ? -2.254 14.599 4.442 1.00 88.31 106 LYS A N 1
ATOM 843 C CA . LYS A 1 106 ? -1.276 14.673 3.356 1.00 88.31 106 LYS A CA 1
ATOM 844 C C . LYS A 1 106 ? 0.081 14.169 3.826 1.00 88.31 106 LYS A C 1
ATOM 846 O O . LYS A 1 106 ? 0.753 14.825 4.620 1.00 88.31 106 LYS A O 1
ATOM 851 N N . LEU A 1 107 ? 0.482 13.025 3.286 1.00 93.00 107 LEU A N 1
ATOM 852 C CA . LEU A 1 107 ? 1.827 12.487 3.433 1.00 93.00 107 LEU A CA 1
ATOM 853 C C . LEU A 1 107 ? 2.810 13.205 2.497 1.00 93.00 107 LEU A C 1
ATOM 855 O O . LEU A 1 107 ? 2.439 13.634 1.402 1.00 93.00 107 LEU A O 1
ATOM 859 N N . ILE A 1 108 ? 4.062 13.329 2.936 1.00 92.81 108 ILE A N 1
ATOM 860 C CA . ILE A 1 108 ? 5.160 13.881 2.136 1.00 92.81 108 ILE A CA 1
ATOM 861 C C . ILE A 1 108 ? 5.971 12.699 1.609 1.00 92.81 108 ILE A C 1
ATOM 863 O O . ILE A 1 108 ? 6.585 11.979 2.394 1.00 92.81 108 ILE A O 1
ATOM 867 N N . TYR A 1 109 ? 5.922 12.497 0.296 1.00 92.75 109 TYR A N 1
ATOM 868 C CA . TYR A 1 109 ? 6.690 11.476 -0.412 1.00 92.75 109 TYR A CA 1
ATOM 869 C C . TYR A 1 109 ? 7.987 12.092 -0.946 1.00 92.75 109 TYR A C 1
ATOM 871 O O . TYR A 1 109 ? 8.016 13.290 -1.244 1.00 92.75 109 TYR A O 1
ATOM 879 N N . GLU A 1 110 ? 9.039 11.279 -1.024 1.00 78.12 110 GLU A N 1
ATOM 880 C CA . GLU A 1 110 ? 10.363 11.653 -1.543 1.00 78.12 110 GLU A CA 1
ATOM 881 C C . GLU A 1 110 ? 10.498 11.362 -3.040 1.00 78.12 110 GLU A C 1
ATOM 883 O O . GLU A 1 110 ? 9.859 10.396 -3.524 1.00 78.12 110 GLU A O 1
#

pLDDT: mean 95.13, std 4.34, range [64.5, 98.25]